Protein AF-A0A8T6CJW0-F1 (afdb_monomer_lite)

Foldseek 3Di:
DCPDDPDDPVNVVDDDDPPVRVVVVVVVVCCVVPVDDPPLVVCVVVVNDDPVSVVVVCVVVVCCLVPVQLVVLVVQLVPDPDPVSNVVSLVVNCVSPNQPPVCPPPNDPPPGVVVVD

Secondary structure (DSSP, 8-state):
---S-SS-TGGG-SPPPPHHHHHHHHHHHHHHH-SS--HHHHHHHTT---HHHHHHHHHHHHHIIIIIHHHHHHHHHHH---HHHHHHHHHHHHHHH-S-GGGTSS------GGG--

Sequence (117 aa):
MLNHPPYNADDLKDPPIPGPEFIELLHRQRAERYPEPPPLYQLLYAGSLTHDDLQLWAKNHYYYLDHGLQFSTAALYVKNNDEASRTHELRKLVKIEGRDIVNDLVGWTTPAYEELW

Structure (mmCIF, N/CA/C/O backbone):
data_AF-A0A8T6CJW0-F1
#
_entry.id   AF-A0A8T6CJW0-F1
#
loop_
_atom_site.group_PDB
_atom_site.id
_atom_site.type_symbol
_atom_site.label_atom_id
_atom_site.label_alt_id
_atom_site.label_comp_id
_atom_site.label_asym_id
_atom_site.label_entity_id
_atom_site.label_seq_id
_atom_site.pdbx_PDB_ins_code
_atom_site.Cartn_x
_atom_site.Cartn_y
_atom_site.Cartn_z
_atom_site.occupancy
_atom_site.B_iso_or_equiv
_atom_site.auth_seq_id
_atom_site.auth_comp_id
_atom_site.auth_asym_id
_atom_site.auth_atom_id
_atom_site.pdbx_PDB_model_num
ATOM 1 N N . MET A 1 1 ? -8.437 -20.108 -21.702 1.00 41.72 1 MET A N 1
ATOM 2 C CA . MET A 1 1 ? -7.894 -19.342 -22.842 1.00 41.72 1 MET A CA 1
ATOM 3 C C . MET A 1 1 ? -7.825 -17.881 -22.432 1.00 41.72 1 MET A C 1
ATOM 5 O O . MET A 1 1 ? -8.870 -17.266 -22.301 1.00 41.72 1 MET A O 1
ATOM 9 N N . LEU A 1 2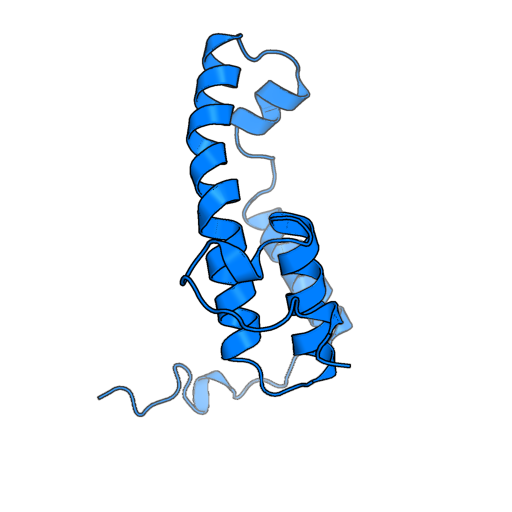 ? -6.631 -17.353 -22.175 1.00 49.38 2 LEU A N 1
ATOM 10 C CA . LEU A 1 2 ? -6.369 -15.915 -22.021 1.00 49.38 2 LEU A CA 1
ATOM 11 C C . LEU A 1 2 ? -5.036 -15.648 -22.737 1.00 49.38 2 LEU A C 1
ATOM 13 O O . LEU A 1 2 ? -4.010 -15.459 -22.102 1.00 49.38 2 LEU A O 1
ATOM 17 N N . ASN A 1 3 ? -5.042 -15.759 -24.070 1.00 59.22 3 ASN A N 1
ATOM 18 C CA . ASN A 1 3 ? -3.845 -15.577 -24.908 1.00 59.22 3 ASN A CA 1
ATOM 19 C C . ASN A 1 3 ? -3.793 -14.194 -25.575 1.00 59.22 3 ASN A C 1
ATOM 21 O O . ASN A 1 3 ? -3.017 -13.991 -26.504 1.00 59.22 3 ASN A O 1
ATOM 25 N N . HIS A 1 4 ? -4.612 -13.246 -25.120 1.00 56.72 4 HIS A N 1
ATOM 26 C CA . HIS A 1 4 ? -4.584 -11.880 -25.624 1.00 56.72 4 HIS A CA 1
ATOM 27 C C . HIS A 1 4 ? -4.195 -10.932 -24.488 1.00 56.72 4 HIS A C 1
ATOM 29 O O . HIS A 1 4 ? -4.754 -11.057 -23.394 1.00 56.72 4 HIS A O 1
ATOM 35 N N . PRO A 1 5 ? -3.226 -10.025 -24.711 1.00 71.19 5 PRO A N 1
ATOM 36 C CA . PRO A 1 5 ? -2.948 -8.966 -23.757 1.00 71.19 5 PRO A CA 1
ATOM 37 C C . PRO A 1 5 ? -4.220 -8.133 -23.515 1.00 71.19 5 PRO A C 1
ATOM 39 O O . PRO A 1 5 ? -5.064 -8.037 -24.407 1.00 71.19 5 PRO A O 1
ATOM 42 N N . PRO A 1 6 ? -4.378 -7.535 -22.320 1.00 78.12 6 PRO A N 1
ATOM 43 C CA . PRO A 1 6 ? -5.575 -6.770 -21.954 1.00 78.12 6 PRO A CA 1
ATOM 44 C C . PRO A 1 6 ? -5.780 -5.493 -22.786 1.00 78.12 6 PRO A C 1
ATOM 46 O O . PRO A 1 6 ? -6.819 -4.856 -22.654 1.00 78.12 6 PRO A O 1
ATOM 49 N N . TYR A 1 7 ? -4.807 -5.142 -23.628 1.00 81.50 7 TYR A N 1
ATOM 50 C CA . TYR A 1 7 ? -4.811 -3.986 -24.514 1.00 81.50 7 TYR A CA 1
ATOM 51 C C . TYR A 1 7 ? -4.497 -4.445 -25.940 1.00 81.50 7 TYR A C 1
ATOM 53 O O . TYR A 1 7 ? -3.622 -5.295 -26.146 1.00 81.50 7 TYR A O 1
ATOM 61 N N . ASN A 1 8 ? -5.212 -3.897 -26.917 1.00 85.31 8 ASN A N 1
ATOM 62 C CA . ASN A 1 8 ? -4.956 -4.098 -28.340 1.00 85.31 8 ASN A CA 1
ATOM 63 C C . ASN A 1 8 ? -4.023 -2.996 -28.896 1.00 85.31 8 ASN A C 1
ATOM 65 O O . ASN A 1 8 ? -3.586 -2.103 -28.173 1.00 85.31 8 ASN A O 1
ATOM 69 N N . ALA A 1 9 ? -3.682 -3.070 -30.185 1.00 82.62 9 ALA A N 1
ATOM 70 C CA . ALA A 1 9 ? -2.797 -2.087 -30.816 1.00 82.62 9 ALA A CA 1
ATOM 71 C C . ALA A 1 9 ? -3.403 -0.670 -30.868 1.00 82.62 9 ALA A C 1
ATOM 73 O O . ALA A 1 9 ? -2.672 0.306 -30.720 1.00 82.62 9 ALA A O 1
ATOM 74 N N . ASP A 1 10 ? -4.724 -0.556 -31.031 1.00 87.56 10 ASP A N 1
ATOM 75 C CA . ASP A 1 10 ? -5.426 0.730 -31.051 1.00 87.56 10 ASP A CA 1
ATOM 76 C C . ASP A 1 10 ? -5.453 1.392 -29.664 1.00 87.56 10 ASP A C 1
ATOM 78 O O . ASP A 1 10 ? -5.443 2.620 -29.578 1.00 87.56 10 ASP A O 1
ATOM 82 N N . ASP A 1 11 ? -5.429 0.600 -28.586 1.00 84.69 11 ASP A N 1
ATOM 83 C CA . ASP A 1 11 ? -5.327 1.081 -27.200 1.00 84.69 11 ASP A CA 1
ATOM 84 C C . ASP A 1 11 ? -3.932 1.653 -26.879 1.00 84.69 11 ASP A C 1
ATOM 86 O O . ASP A 1 11 ? -3.768 2.385 -25.905 1.00 84.69 11 ASP A O 1
ATOM 90 N N . LEU A 1 12 ? -2.920 1.324 -27.692 1.00 84.31 12 LEU A N 1
ATOM 91 C CA . LEU A 1 12 ? -1.515 1.718 -27.517 1.00 84.31 12 LEU A CA 1
ATOM 92 C C . LEU A 1 12 ? -1.024 2.676 -28.616 1.00 84.31 12 LEU A C 1
ATOM 94 O O . LEU A 1 12 ? 0.181 2.841 -28.804 1.00 84.31 12 LEU A O 1
ATOM 98 N N . LYS A 1 13 ? -1.946 3.284 -29.372 1.00 88.31 13 LYS A N 1
ATOM 99 C CA . LYS A 1 13 ? -1.620 4.181 -30.495 1.00 88.31 13 LYS A CA 1
ATOM 100 C C . LYS A 1 13 ? -1.031 5.524 -30.061 1.00 88.31 13 LYS A C 1
ATOM 102 O O . LYS A 1 13 ? -0.338 6.168 -30.847 1.00 88.31 13 LYS A O 1
ATOM 107 N N . ASP A 1 14 ? -1.341 5.957 -28.842 1.00 87.75 14 ASP A N 1
ATOM 108 C CA . ASP A 1 14 ? -0.863 7.226 -28.308 1.00 87.75 14 ASP A CA 1
ATOM 109 C C . ASP A 1 14 ? 0.586 7.077 -27.817 1.00 87.75 14 ASP A C 1
ATOM 111 O O . ASP A 1 14 ? 0.958 6.028 -27.281 1.00 87.75 14 ASP A O 1
ATOM 115 N N . PRO A 1 15 ? 1.438 8.102 -27.998 1.00 88.94 15 PRO A N 1
ATOM 116 C CA . PRO A 1 15 ? 2.818 8.036 -27.543 1.00 88.94 15 PRO A CA 1
ATOM 117 C C . PRO A 1 15 ? 2.887 7.854 -26.017 1.00 88.94 15 PRO A C 1
ATOM 119 O O . PRO A 1 15 ? 2.047 8.394 -25.290 1.00 88.94 15 PRO A O 1
ATOM 122 N N . PRO A 1 16 ? 3.900 7.129 -25.506 1.00 88.81 16 PRO A N 1
ATOM 123 C CA . PRO A 1 16 ? 4.060 6.939 -24.074 1.00 88.81 16 PRO A CA 1
ATOM 124 C C . PRO A 1 16 ? 4.293 8.282 -23.382 1.00 88.81 16 PRO A C 1
ATOM 126 O O . PRO A 1 16 ? 5.098 9.102 -23.829 1.00 88.81 16 PRO A O 1
ATOM 129 N N . ILE A 1 17 ? 3.611 8.479 -22.258 1.00 91.81 17 ILE A N 1
ATOM 130 C CA . ILE A 1 17 ? 3.799 9.654 -21.411 1.00 91.81 17 ILE A CA 1
ATOM 131 C C . ILE A 1 17 ? 5.206 9.582 -20.786 1.00 91.81 17 ILE A C 1
ATOM 133 O O . ILE A 1 17 ? 5.570 8.533 -20.241 1.00 91.81 17 ILE A O 1
ATOM 137 N N . PRO A 1 18 ? 6.012 10.660 -20.830 1.00 95.00 18 PRO A N 1
ATOM 138 C CA . PRO A 1 18 ? 7.294 10.715 -20.137 1.00 95.00 18 PRO A CA 1
ATOM 139 C C . PRO A 1 18 ? 7.157 10.399 -18.643 1.00 95.00 18 PRO A C 1
ATOM 141 O O . PRO A 1 18 ? 6.195 10.809 -18.001 1.00 95.00 18 PRO A O 1
ATOM 144 N N . GLY A 1 19 ? 8.149 9.719 -18.061 1.00 93.88 19 GLY A N 1
ATOM 145 C CA . GLY A 1 19 ? 8.106 9.267 -16.661 1.00 93.88 19 GLY A CA 1
ATOM 146 C C . GLY A 1 19 ? 7.668 10.338 -15.644 1.00 93.88 19 GLY A C 1
ATOM 147 O O . GLY A 1 19 ? 6.753 10.069 -14.867 1.00 93.88 19 GLY A O 1
ATOM 148 N N . PRO A 1 20 ? 8.244 11.556 -15.658 1.00 96.25 20 PRO A N 1
ATOM 149 C CA . PRO A 1 20 ? 7.813 12.633 -14.764 1.00 96.25 20 PRO A CA 1
ATOM 150 C C . PRO A 1 20 ? 6.348 13.045 -14.964 1.00 96.25 20 PRO A C 1
ATOM 152 O O . PRO A 1 20 ? 5.609 13.183 -13.996 1.00 96.25 20 PRO A O 1
ATOM 155 N N . GLU A 1 21 ? 5.903 13.179 -16.214 1.00 95.88 21 GLU A N 1
ATOM 156 C CA . GLU A 1 21 ? 4.517 13.538 -16.540 1.00 95.88 21 GLU A CA 1
ATOM 157 C C . GLU 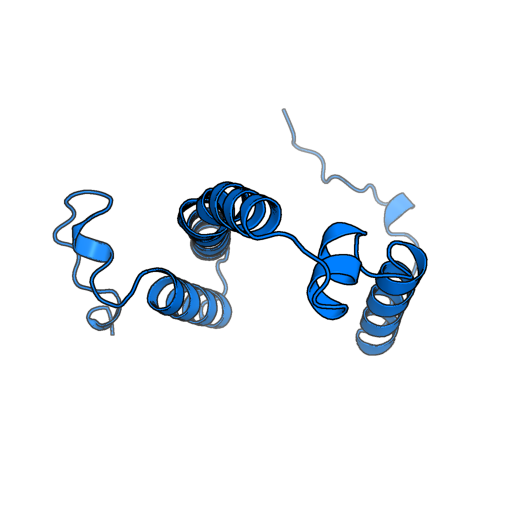A 1 21 ? 3.533 12.432 -16.135 1.00 95.88 21 GLU A C 1
ATOM 159 O O . GLU A 1 21 ? 2.422 12.710 -15.683 1.00 95.88 21 GLU A O 1
ATOM 164 N N . PHE A 1 22 ? 3.953 11.170 -16.236 1.00 95.12 22 PHE A N 1
ATOM 165 C CA . PHE A 1 22 ? 3.163 10.031 -15.788 1.00 95.12 22 PHE A CA 1
ATOM 166 C C . PHE A 1 22 ? 2.998 10.019 -14.262 1.00 95.12 22 PHE A C 1
ATOM 168 O O . PHE A 1 22 ? 1.906 9.758 -13.763 1.00 95.12 22 PHE A O 1
ATOM 175 N N . ILE A 1 23 ? 4.049 10.355 -13.509 1.00 96.06 23 ILE A N 1
ATOM 176 C CA . ILE A 1 23 ? 3.977 10.475 -12.045 1.00 96.06 23 ILE A CA 1
ATOM 177 C C . ILE A 1 23 ? 3.002 11.591 -11.642 1.00 96.06 23 ILE A C 1
ATOM 179 O O . ILE A 1 23 ? 2.130 11.365 -10.800 1.00 96.06 23 ILE A O 1
ATOM 183 N N . GLU A 1 24 ? 3.079 12.757 -12.287 1.00 96.75 24 GLU A N 1
ATOM 184 C CA . GLU A 1 24 ? 2.138 13.861 -12.050 1.00 96.75 24 GLU A CA 1
ATOM 185 C C . GLU A 1 24 ? 0.692 13.471 -12.381 1.00 96.75 24 GLU A C 1
ATOM 187 O O . GLU A 1 24 ? -0.237 13.785 -11.630 1.00 96.75 24 GLU A O 1
ATOM 192 N N . LEU A 1 25 ? 0.486 12.712 -13.462 1.00 95.00 25 LEU A N 1
ATOM 193 C CA . LEU A 1 25 ? -0.823 12.162 -13.801 1.00 95.00 25 LEU A CA 1
ATOM 194 C C . LEU A 1 25 ? -1.372 11.271 -12.677 1.00 95.00 25 LEU A C 1
ATOM 196 O O . LEU A 1 25 ? -2.535 11.431 -12.302 1.00 95.00 25 LEU A O 1
ATOM 200 N N . LEU A 1 26 ? -0.561 10.364 -12.122 1.00 95.81 26 LEU A N 1
ATOM 201 C CA . LEU A 1 26 ? -0.978 9.492 -11.019 1.00 95.81 26 LEU A CA 1
ATOM 202 C C . LEU A 1 26 ? -1.326 10.296 -9.758 1.00 95.81 26 LEU A C 1
ATOM 204 O O . LEU A 1 26 ? -2.326 10.004 -9.096 1.00 95.81 26 LEU A O 1
ATOM 208 N N . HIS A 1 27 ? -0.545 11.332 -9.438 1.00 95.19 27 HIS A N 1
ATOM 209 C CA . HIS A 1 27 ? -0.843 12.228 -8.319 1.00 95.19 27 HIS A CA 1
ATOM 210 C C . HIS A 1 27 ? -2.164 12.970 -8.515 1.00 95.19 27 HIS A C 1
ATOM 212 O O . HIS A 1 27 ? -2.986 13.002 -7.594 1.00 95.19 27 HIS A O 1
ATOM 218 N N . ARG A 1 28 ? -2.402 13.504 -9.717 1.00 96.56 28 ARG A N 1
ATOM 219 C CA . ARG A 1 28 ? -3.656 14.176 -10.059 1.00 96.56 28 ARG A CA 1
ATOM 220 C C . ARG A 1 28 ? -4.846 13.224 -9.958 1.00 96.56 28 ARG A C 1
ATOM 222 O O . ARG A 1 28 ? -5.807 13.542 -9.270 1.00 96.56 28 ARG A O 1
ATOM 229 N N . GLN A 1 29 ? -4.761 12.035 -10.553 1.00 95.75 29 GLN A N 1
ATOM 230 C CA . GLN A 1 29 ? -5.836 11.036 -10.489 1.00 95.75 29 GLN A CA 1
ATOM 231 C C . GLN A 1 29 ? -6.143 10.604 -9.051 1.00 95.75 29 GLN A C 1
ATOM 233 O O . GLN A 1 29 ? -7.307 10.429 -8.687 1.00 95.75 29 GLN A O 1
ATOM 238 N N . ARG A 1 30 ? -5.112 10.452 -8.209 1.00 92.94 30 ARG A N 1
ATOM 239 C CA . ARG A 1 30 ? -5.296 10.191 -6.777 1.00 92.94 30 ARG A CA 1
ATOM 240 C C . ARG A 1 30 ? -6.073 11.330 -6.111 1.00 92.94 30 ARG A C 1
ATOM 242 O O . ARG A 1 30 ? -7.015 11.041 -5.380 1.00 92.94 30 ARG A O 1
ATOM 249 N N . ALA A 1 31 ? -5.680 12.581 -6.350 1.00 93.94 31 ALA A N 1
ATOM 250 C CA . ALA A 1 31 ? -6.315 13.756 -5.753 1.00 93.94 31 ALA A CA 1
ATOM 251 C C . ALA A 1 31 ? -7.760 13.957 -6.237 1.00 93.94 31 ALA A C 1
ATOM 253 O O . ALA A 1 31 ? -8.628 14.299 -5.446 1.00 93.94 31 ALA A O 1
ATOM 254 N N . GLU A 1 32 ? -8.044 13.687 -7.511 1.00 95.38 32 GLU A N 1
ATOM 255 C CA . GLU A 1 32 ? -9.400 13.754 -8.070 1.00 95.38 32 GLU A CA 1
ATOM 256 C C . GLU A 1 32 ? -10.311 12.669 -7.488 1.00 95.38 32 GLU A C 1
ATOM 258 O O . GLU A 1 32 ? -11.465 12.928 -7.152 1.00 95.38 32 GLU A O 1
ATOM 263 N N . ARG A 1 33 ? -9.795 11.440 -7.358 1.00 92.25 33 ARG A N 1
ATOM 264 C CA . ARG A 1 33 ? -10.574 10.301 -6.858 1.00 92.25 33 ARG A CA 1
ATOM 265 C C . ARG A 1 33 ? -10.784 10.346 -5.347 1.00 92.25 33 ARG A C 1
ATOM 267 O O . ARG A 1 33 ? -11.825 9.904 -4.863 1.00 92.25 33 ARG A O 1
ATOM 274 N N . TYR A 1 34 ? -9.792 10.836 -4.613 1.00 89.69 34 TYR A N 1
ATOM 275 C CA . TYR A 1 34 ? -9.786 10.906 -3.155 1.00 89.69 34 TYR A CA 1
ATOM 276 C C . TYR A 1 34 ? -9.349 12.312 -2.711 1.00 89.69 34 TYR A C 1
ATOM 278 O O . TYR A 1 34 ? -8.232 12.467 -2.207 1.00 89.69 34 TYR A O 1
ATOM 286 N N . PRO A 1 35 ? -10.198 13.340 -2.923 1.00 91.69 35 PRO A N 1
ATOM 287 C CA . PRO A 1 35 ? -9.864 14.728 -2.590 1.00 91.69 35 PRO A CA 1
ATOM 288 C C . PRO A 1 35 ? -9.710 14.928 -1.085 1.00 91.69 35 PRO A C 1
ATOM 290 O O . PRO A 1 35 ? -8.877 15.710 -0.642 1.00 91.69 35 PRO A O 1
ATOM 293 N N . GLU A 1 36 ? -10.468 14.155 -0.312 1.00 92.06 36 GLU A N 1
ATOM 294 C CA . GLU A 1 36 ? -10.352 14.059 1.133 1.00 92.06 36 GLU A CA 1
ATOM 295 C C . GLU A 1 36 ? -10.000 12.619 1.528 1.00 92.06 36 GLU A C 1
ATOM 297 O O . GLU A 1 36 ? -10.366 11.667 0.820 1.00 92.06 36 GLU A O 1
ATOM 302 N N . PRO A 1 37 ? -9.329 12.416 2.677 1.00 88.06 37 PRO A N 1
ATOM 303 C CA . PRO A 1 37 ? -9.195 11.091 3.265 1.00 88.06 37 PRO A CA 1
ATOM 304 C C . PRO A 1 37 ? -10.574 10.435 3.445 1.00 88.06 37 PRO A C 1
ATOM 306 O O . PRO A 1 37 ? -11.566 11.140 3.637 1.00 88.06 37 PRO A O 1
ATOM 309 N N . PRO A 1 38 ? -10.688 9.097 3.447 1.00 89.38 38 PRO A N 1
ATOM 310 C CA . PRO A 1 38 ? -11.956 8.445 3.764 1.00 89.38 38 PRO A CA 1
ATOM 311 C C . PRO A 1 38 ? -12.502 8.902 5.134 1.00 89.38 38 PRO A C 1
ATOM 313 O O . PRO A 1 38 ? -11.695 9.162 6.030 1.00 89.38 38 PRO A O 1
ATOM 316 N N . PRO A 1 39 ? -13.834 8.951 5.348 1.00 91.06 39 PRO A N 1
ATOM 317 C CA . PRO A 1 39 ? -14.433 9.531 6.558 1.00 91.06 39 PRO A CA 1
ATOM 318 C C . PRO A 1 39 ? -13.852 9.005 7.877 1.00 91.06 39 PRO A C 1
ATOM 320 O O . PRO A 1 39 ? -13.586 9.780 8.789 1.00 91.06 39 PRO A O 1
ATOM 323 N N . LEU A 1 40 ? -13.563 7.702 7.955 1.00 91.06 40 LEU A N 1
ATOM 324 C CA . LEU A 1 40 ? -12.925 7.095 9.125 1.00 91.06 40 LEU A CA 1
ATOM 325 C C . LEU A 1 40 ? -11.553 7.718 9.442 1.00 91.06 40 LEU A C 1
ATOM 327 O O . LEU A 1 40 ? -11.249 7.979 10.602 1.00 91.06 40 LEU A O 1
ATOM 331 N N . TYR A 1 41 ? -10.735 7.987 8.420 1.00 91.06 41 TYR A N 1
ATOM 332 C CA . TYR A 1 41 ? -9.428 8.625 8.590 1.00 91.06 41 TYR A CA 1
ATOM 333 C C . TYR A 1 41 ? -9.554 10.108 8.941 1.00 91.06 41 TYR A C 1
ATOM 335 O O . TYR A 1 41 ? -8.751 10.602 9.724 1.00 91.06 41 TYR A O 1
ATOM 343 N N . GLN A 1 42 ? -10.573 10.807 8.434 1.00 93.94 42 GLN A N 1
ATOM 344 C CA . GLN A 1 42 ? -10.850 12.183 8.861 1.00 93.94 42 GLN A CA 1
ATOM 345 C C . GLN A 1 42 ? -11.178 12.236 10.361 1.00 93.94 42 GLN A C 1
ATOM 347 O O . GLN A 1 42 ? -10.603 13.039 11.093 1.00 93.94 42 GLN A O 1
ATOM 352 N N . LEU A 1 43 ? -12.043 11.332 10.836 1.00 93.94 43 LEU A N 1
ATOM 353 C CA . LEU A 1 43 ? -12.396 11.226 12.255 1.00 93.94 43 LEU A CA 1
ATOM 354 C C . LEU A 1 43 ? -11.197 10.829 13.126 1.00 93.94 43 LEU A C 1
ATOM 356 O O . LEU A 1 43 ? -11.052 11.353 14.236 1.00 93.94 43 LEU A O 1
ATOM 360 N N . LEU A 1 44 ? -10.334 9.941 12.614 1.00 90.69 44 LEU A N 1
ATOM 361 C CA . LEU A 1 44 ? -9.075 9.556 13.252 1.00 90.69 44 LEU A CA 1
ATOM 362 C C . LEU A 1 44 ? -8.144 10.765 13.412 1.00 90.69 44 LEU A C 1
ATOM 364 O O . LEU A 1 44 ? -7.652 11.004 14.511 1.00 90.69 44 LEU A O 1
ATOM 368 N N . TYR A 1 45 ? -7.933 11.553 12.351 1.00 92.31 45 TYR A N 1
ATOM 369 C CA . TYR A 1 45 ? -7.100 12.763 12.398 1.00 92.31 45 TYR A CA 1
ATOM 370 C C . TYR A 1 45 ? -7.666 13.829 13.336 1.00 92.31 45 TYR A C 1
ATOM 372 O O . TYR A 1 45 ? -6.906 14.509 14.021 1.00 92.31 45 TYR A O 1
ATOM 380 N N . ALA A 1 46 ? -8.992 13.944 13.405 1.00 95.06 46 ALA A N 1
ATOM 381 C CA . ALA A 1 46 ? -9.674 14.850 14.320 1.00 95.06 46 ALA A CA 1
ATOM 382 C C . ALA A 1 46 ? -9.659 14.376 15.788 1.00 95.06 46 ALA A C 1
ATOM 384 O O . ALA A 1 46 ? -10.126 15.107 16.658 1.00 95.06 46 ALA A O 1
ATOM 385 N N . GLY A 1 47 ? -9.168 13.164 16.084 1.00 94.00 47 GLY A N 1
ATOM 386 C CA . GLY A 1 47 ? -9.175 12.599 17.439 1.00 94.00 47 GLY A CA 1
ATOM 387 C C . GLY A 1 47 ? -10.582 12.331 17.984 1.00 94.00 47 GLY A C 1
ATOM 388 O O . GLY A 1 47 ? -10.789 12.327 19.193 1.00 94.00 47 GLY A O 1
ATOM 389 N N . SER A 1 48 ? -11.554 12.146 17.089 1.00 96.31 48 SER A N 1
ATOM 390 C CA . SER A 1 48 ? -12.986 12.066 17.415 1.00 96.31 48 SER A CA 1
ATOM 391 C C . SER A 1 48 ? -13.545 10.641 17.431 1.00 96.31 48 SER A C 1
ATOM 393 O O . SER A 1 48 ? -14.721 10.446 17.730 1.00 96.31 48 SER A O 1
ATOM 395 N N . LEU A 1 49 ? -12.712 9.646 17.109 1.00 95.38 49 LEU A N 1
ATOM 396 C CA . LEU A 1 49 ? -13.102 8.241 17.160 1.00 95.38 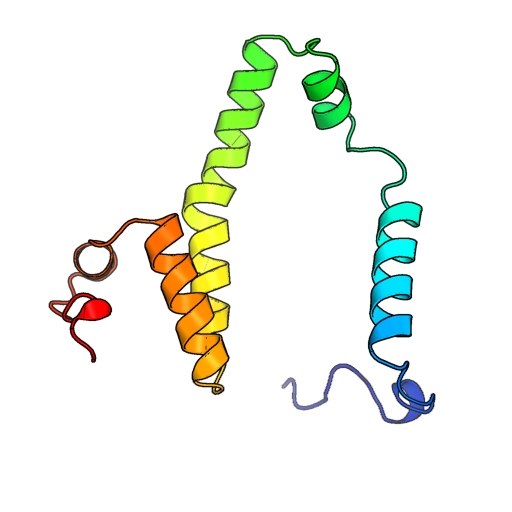49 LEU A CA 1
ATOM 397 C C . LEU A 1 49 ? -13.314 7.783 18.596 1.00 95.38 49 LEU A C 1
ATOM 399 O O . LEU A 1 49 ? -12.516 8.074 19.490 1.00 95.38 49 LEU A O 1
ATOM 403 N N . THR A 1 50 ? -14.372 7.006 18.797 1.00 95.81 50 THR A N 1
ATOM 404 C CA . THR A 1 50 ? -14.572 6.311 20.061 1.00 95.81 50 THR A CA 1
ATOM 405 C C . THR A 1 50 ? -13.582 5.155 20.184 1.00 95.81 50 THR A C 1
ATOM 407 O O . THR A 1 50 ? -12.968 4.699 19.215 1.00 95.81 50 THR A O 1
ATOM 410 N N . HIS A 1 51 ? -13.439 4.639 21.399 1.00 95.44 51 HIS A N 1
ATOM 411 C CA . HIS A 1 51 ? -12.648 3.439 21.632 1.00 95.44 51 HIS A CA 1
ATOM 412 C C . HIS A 1 51 ? -13.152 2.238 20.807 1.00 95.44 51 HIS A C 1
ATOM 414 O O . HIS A 1 51 ? -12.343 1.487 20.264 1.00 95.44 51 HIS A O 1
ATOM 420 N N . ASP A 1 52 ? -14.469 2.087 20.655 1.00 96.00 52 ASP A N 1
ATOM 421 C CA . ASP A 1 52 ? -15.064 0.981 19.899 1.00 96.00 52 ASP A CA 1
ATOM 422 C C . ASP A 1 52 ? -14.773 1.097 18.394 1.00 96.00 52 ASP A C 1
ATOM 424 O O . ASP A 1 52 ? -14.461 0.092 17.748 1.00 96.00 52 ASP A O 1
ATOM 428 N N . ASP A 1 53 ? -14.762 2.318 17.846 1.00 94.12 53 ASP A N 1
ATOM 429 C CA . ASP A 1 53 ? -14.356 2.565 16.456 1.00 94.12 53 ASP A CA 1
ATOM 430 C C . ASP A 1 53 ? -12.895 2.167 16.220 1.00 94.12 53 ASP A C 1
ATOM 432 O O . ASP A 1 53 ? -12.569 1.532 15.213 1.00 94.12 53 ASP A O 1
ATOM 436 N N . LEU A 1 54 ? -12.008 2.502 17.164 1.00 92.25 54 LEU A N 1
ATOM 437 C CA . LEU A 1 54 ? -10.593 2.134 17.100 1.00 92.25 54 LEU A CA 1
ATOM 438 C C . LEU A 1 54 ? -10.403 0.618 17.184 1.00 92.25 54 LEU A C 1
ATOM 440 O O . LEU A 1 54 ? -9.595 0.060 16.438 1.00 92.25 54 LEU A O 1
ATOM 444 N N . GLN A 1 55 ? -11.163 -0.066 18.043 1.00 94.00 55 GLN A N 1
ATOM 445 C CA . GLN A 1 55 ? -11.134 -1.526 18.117 1.00 94.00 55 GLN A CA 1
ATOM 446 C C . GLN A 1 55 ? -11.590 -2.175 16.810 1.00 94.00 55 GLN A C 1
ATOM 448 O O . GLN A 1 55 ? -10.965 -3.132 16.348 1.00 94.00 55 GLN A O 1
ATOM 453 N N . LEU A 1 56 ? -12.670 -1.673 16.208 1.00 92.44 56 LEU A N 1
ATOM 454 C CA . LEU A 1 56 ? -13.171 -2.192 14.939 1.00 92.44 56 LEU A CA 1
ATOM 455 C C . LEU A 1 56 ? -12.183 -1.927 13.799 1.00 92.44 56 LEU A C 1
ATOM 457 O O . LEU A 1 56 ? -11.908 -2.829 13.006 1.00 92.44 56 LEU A O 1
ATOM 461 N N . TRP A 1 57 ? -11.612 -0.722 13.743 1.00 90.69 57 TRP A N 1
ATOM 462 C CA . TRP A 1 57 ? -10.563 -0.380 12.787 1.00 90.69 57 TRP A CA 1
ATOM 463 C C . TRP A 1 57 ? -9.375 -1.335 12.914 1.00 90.69 57 TRP A C 1
ATOM 465 O O . TRP A 1 57 ? -8.985 -1.939 11.917 1.00 90.69 57 TRP A O 1
ATOM 475 N N . ALA A 1 58 ? -8.864 -1.551 14.129 1.00 90.81 58 ALA A N 1
ATOM 476 C CA . ALA A 1 58 ? -7.744 -2.454 14.369 1.00 90.81 58 ALA A CA 1
ATOM 477 C C . ALA A 1 58 ? -8.062 -3.896 13.940 1.00 90.81 58 ALA A C 1
ATOM 479 O O . ALA A 1 58 ? -7.272 -4.500 13.219 1.00 90.81 58 ALA A O 1
ATOM 480 N N . LYS A 1 59 ? -9.235 -4.433 14.309 1.00 91.75 59 LYS A N 1
ATOM 481 C CA . LYS A 1 59 ? -9.662 -5.792 13.921 1.00 91.75 59 LYS A CA 1
ATOM 482 C C . LYS A 1 59 ? -9.743 -5.966 12.407 1.00 91.75 59 LYS A C 1
ATOM 484 O O . LYS A 1 59 ? -9.245 -6.954 11.875 1.00 91.75 59 LYS A O 1
ATOM 489 N N . ASN A 1 60 ? -10.342 -5.002 11.712 1.00 89.00 60 ASN A N 1
ATOM 490 C CA . ASN A 1 60 ? -10.486 -5.064 10.259 1.00 89.00 60 ASN A CA 1
ATOM 491 C C . ASN A 1 60 ? -9.142 -4.893 9.547 1.00 89.00 60 ASN A C 1
ATOM 493 O O . ASN A 1 60 ? -8.888 -5.536 8.530 1.00 89.00 60 ASN A O 1
ATOM 497 N N . HIS A 1 61 ? -8.274 -4.029 10.074 1.00 88.75 61 HIS A N 1
ATOM 498 C CA . HIS A 1 61 ? -6.977 -3.765 9.469 1.00 88.75 61 HIS A CA 1
ATOM 499 C C . HIS A 1 61 ? -5.973 -4.891 9.727 1.00 88.75 61 HIS A C 1
ATOM 501 O O . HIS A 1 61 ? -5.119 -5.139 8.879 1.00 88.75 61 HIS A O 1
ATOM 507 N N . TYR A 1 62 ? -6.111 -5.615 10.844 1.00 87.69 62 TYR A N 1
ATOM 508 C CA . TYR A 1 62 ? -5.227 -6.720 11.203 1.00 87.69 62 TYR A CA 1
ATOM 509 C C . TYR A 1 62 ? -5.133 -7.764 10.089 1.00 87.69 62 TYR A C 1
ATOM 511 O O . TYR A 1 62 ? -4.035 -8.086 9.663 1.00 87.69 62 TYR A O 1
ATOM 519 N N . TYR A 1 63 ? -6.261 -8.216 9.532 1.00 86.12 63 TYR A N 1
ATOM 520 C CA . TYR A 1 63 ? -6.248 -9.215 8.455 1.00 86.12 63 TYR A CA 1
ATOM 521 C C . TYR A 1 63 ? -5.481 -8.740 7.208 1.00 86.12 63 TYR A C 1
ATOM 523 O O . TYR A 1 63 ? -4.752 -9.503 6.576 1.00 86.12 63 TYR A O 1
ATOM 531 N N . TYR A 1 64 ? -5.614 -7.459 6.854 1.00 87.56 64 TYR A N 1
ATOM 532 C CA . TYR A 1 64 ? -4.848 -6.887 5.749 1.00 87.56 64 TYR A CA 1
ATOM 533 C C . TYR A 1 64 ? -3.344 -6.867 6.048 1.00 87.56 64 TYR A C 1
ATOM 535 O O . 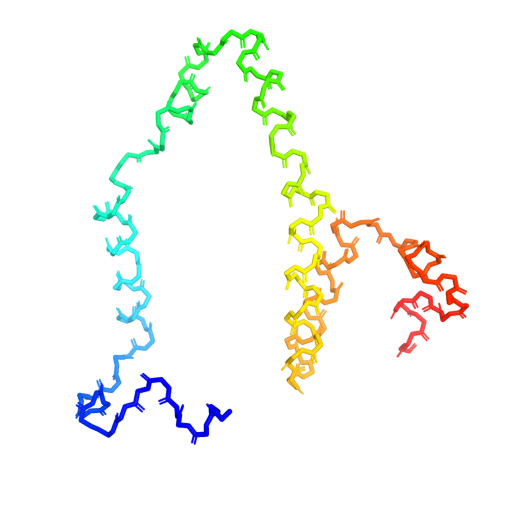TYR A 1 64 ? -2.553 -7.201 5.168 1.00 87.56 64 TYR A O 1
ATOM 543 N N . LEU A 1 65 ? -2.951 -6.484 7.264 1.00 83.75 65 LEU A N 1
ATOM 544 C CA . LEU A 1 65 ? -1.545 -6.416 7.660 1.00 83.75 65 LEU A CA 1
ATOM 545 C C . LEU A 1 65 ? -0.905 -7.804 7.752 1.00 83.75 65 LEU A C 1
ATOM 547 O O . LEU A 1 65 ? 0.183 -7.998 7.224 1.00 83.75 65 LEU A O 1
ATOM 551 N N . ASP A 1 66 ? -1.604 -8.741 8.385 1.00 80.75 66 ASP A N 1
ATOM 552 C CA . ASP A 1 66 ? -1.120 -10.080 8.715 1.00 80.75 66 ASP A CA 1
ATOM 553 C C . ASP A 1 66 ? -1.093 -11.000 7.487 1.00 80.75 66 ASP A C 1
ATOM 555 O O . ASP A 1 66 ? -0.170 -11.775 7.315 1.00 80.75 66 ASP A O 1
ATOM 559 N N . HIS A 1 67 ? -2.082 -10.897 6.594 1.00 78.94 67 HIS A N 1
ATOM 560 C CA . HIS A 1 67 ? -2.173 -11.774 5.421 1.00 78.94 67 HIS A CA 1
ATOM 561 C C . HIS A 1 67 ? -1.997 -10.994 4.113 1.00 78.94 67 HIS A C 1
ATOM 563 O O . HIS A 1 67 ? -1.203 -11.351 3.243 1.00 78.94 67 HIS A O 1
ATOM 569 N N . GLY A 1 68 ? -2.757 -9.910 3.936 1.00 86.00 68 GLY A N 1
ATOM 570 C CA . GLY A 1 68 ? -2.815 -9.187 2.661 1.00 86.00 68 GLY A CA 1
ATOM 571 C C . GLY A 1 68 ? -1.454 -8.648 2.204 1.00 86.00 68 GLY A C 1
ATOM 572 O O . GLY A 1 68 ? -1.066 -8.810 1.040 1.00 86.00 68 GLY A O 1
ATOM 573 N N . LEU A 1 69 ? -0.714 -8.027 3.120 1.00 86.31 69 LEU A N 1
ATOM 574 C CA . LEU A 1 69 ? 0.576 -7.408 2.833 1.00 86.31 69 LEU A CA 1
ATOM 575 C C . LEU A 1 69 ? 1.669 -8.448 2.544 1.00 86.31 69 LEU A C 1
ATOM 577 O O . LEU A 1 69 ? 2.432 -8.288 1.588 1.00 86.31 69 LEU A O 1
ATOM 581 N N . GLN A 1 70 ? 1.706 -9.535 3.313 1.00 84.06 70 GLN A N 1
ATOM 582 C CA . GLN A 1 70 ? 2.621 -10.655 3.107 1.00 84.06 70 GLN A CA 1
ATOM 583 C C . GLN A 1 70 ? 2.407 -11.311 1.738 1.00 84.06 70 GLN A C 1
ATOM 585 O O . GLN A 1 70 ? 3.328 -11.356 0.9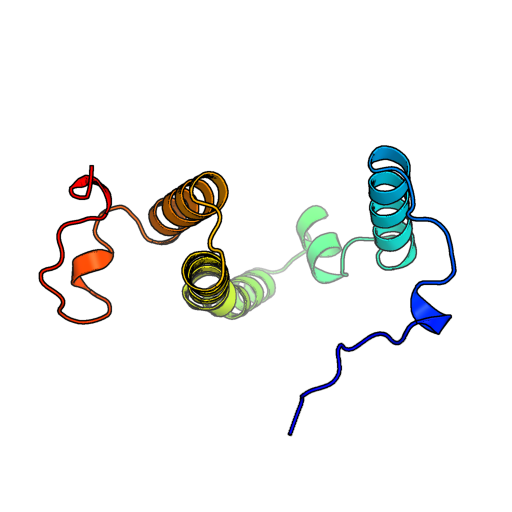17 1.00 84.06 70 GLN A O 1
ATOM 590 N N . PHE A 1 71 ? 1.182 -11.769 1.451 1.00 84.94 71 PHE A N 1
ATOM 591 C CA . PHE A 1 71 ? 0.884 -12.493 0.213 1.00 84.94 71 PHE A CA 1
ATOM 592 C C . PHE A 1 71 ? 1.128 -11.642 -1.032 1.00 84.94 71 PHE A C 1
ATOM 594 O O . PHE A 1 71 ? 1.666 -12.138 -2.024 1.00 84.94 71 PHE A O 1
ATOM 601 N N . SER A 1 72 ? 0.757 -10.360 -0.998 1.00 89.38 72 SER A N 1
ATOM 602 C CA . SER A 1 72 ? 0.986 -9.462 -2.134 1.00 89.38 72 SER A CA 1
ATOM 603 C C . SER A 1 72 ? 2.476 -9.229 -2.389 1.00 89.38 72 SER A C 1
ATOM 605 O O . SER A 1 72 ? 2.916 -9.337 -3.534 1.00 89.38 72 SER A O 1
ATOM 607 N N . THR A 1 73 ? 3.271 -9.002 -1.341 1.00 89.50 73 THR A N 1
ATOM 608 C CA . THR A 1 73 ? 4.727 -8.825 -1.462 1.00 89.50 73 THR A CA 1
ATOM 609 C C . THR A 1 73 ? 5.403 -10.107 -1.971 1.00 89.50 73 THR A C 1
ATOM 611 O O . THR A 1 73 ? 6.218 -10.057 -2.894 1.00 89.50 73 THR A O 1
ATOM 614 N N . ALA A 1 74 ? 5.011 -11.279 -1.458 1.00 86.06 74 ALA A N 1
ATOM 615 C CA . ALA A 1 74 ? 5.531 -12.568 -1.919 1.00 86.06 74 ALA A CA 1
ATOM 616 C C . ALA A 1 74 ? 5.156 -12.859 -3.380 1.00 86.06 74 ALA A C 1
ATOM 618 O O . ALA A 1 74 ? 5.980 -13.350 -4.154 1.00 86.06 74 ALA A O 1
ATOM 619 N N . ALA A 1 75 ? 3.940 -12.502 -3.801 1.00 88.88 75 ALA A N 1
ATOM 620 C CA . ALA A 1 75 ? 3.524 -12.649 -5.190 1.00 88.88 75 ALA A CA 1
ATOM 621 C C . ALA A 1 75 ? 4.366 -11.784 -6.142 1.00 88.88 75 ALA A C 1
ATOM 623 O O . ALA A 1 75 ? 4.701 -12.247 -7.234 1.00 88.88 75 ALA A O 1
ATOM 624 N N . LEU A 1 76 ? 4.730 -10.560 -5.740 1.00 88.88 76 LEU A N 1
ATOM 625 C CA . LEU A 1 76 ? 5.640 -9.711 -6.515 1.00 88.88 76 LEU A CA 1
ATOM 626 C C . LEU A 1 76 ? 7.041 -10.322 -6.594 1.00 88.88 76 LEU A C 1
ATOM 628 O O . LEU A 1 76 ? 7.623 -10.345 -7.674 1.00 88.88 76 LEU A O 1
ATOM 632 N N . TYR A 1 77 ? 7.552 -10.878 -5.493 1.00 88.19 77 TYR A N 1
ATOM 633 C CA . TYR A 1 77 ? 8.847 -11.561 -5.474 1.00 88.19 77 TYR A CA 1
ATOM 634 C C . TYR A 1 77 ? 8.898 -12.766 -6.428 1.00 88.19 77 TYR A C 1
ATOM 636 O O . TYR A 1 77 ? 9.851 -12.902 -7.191 1.00 88.19 77 TYR A O 1
ATOM 644 N N . VAL A 1 78 ? 7.877 -13.631 -6.408 1.00 86.56 78 VAL A N 1
ATOM 645 C CA . VAL A 1 78 ? 7.834 -14.858 -7.227 1.00 86.56 78 VAL A CA 1
ATOM 646 C C . VAL A 1 78 ? 7.632 -14.557 -8.715 1.00 86.56 78 VAL A C 1
ATOM 648 O O . VAL A 1 78 ? 8.145 -15.281 -9.564 1.00 86.56 78 VAL A O 1
ATOM 651 N N . LYS A 1 79 ? 6.863 -13.514 -9.051 1.00 88.75 79 LYS A N 1
ATOM 652 C CA . LYS A 1 79 ? 6.507 -13.188 -10.444 1.00 88.75 79 LYS A CA 1
ATOM 653 C C . LYS A 1 79 ? 7.496 -12.256 -11.140 1.00 88.75 79 LYS A C 1
ATOM 655 O O . LYS A 1 79 ? 7.375 -12.052 -12.347 1.00 88.75 79 LYS A O 1
ATOM 660 N N . ASN A 1 80 ? 8.423 -11.658 -10.401 1.00 84.12 80 ASN A N 1
ATOM 661 C CA . ASN A 1 80 ? 9.416 -10.750 -10.951 1.00 84.12 80 ASN A CA 1
ATOM 662 C C . ASN A 1 80 ? 10.723 -11.500 -11.225 1.00 84.12 80 ASN A C 1
ATOM 664 O O . ASN A 1 80 ? 11.200 -12.220 -10.358 1.00 84.12 80 ASN A O 1
ATOM 668 N N . ASN A 1 81 ? 11.311 -11.313 -12.408 1.00 90.75 81 ASN A N 1
ATOM 669 C CA . ASN A 1 81 ? 12.593 -11.920 -12.785 1.00 90.75 81 ASN A CA 1
ATOM 670 C C . ASN A 1 81 ? 13.784 -10.956 -12.646 1.00 90.75 81 ASN A C 1
ATOM 672 O O . ASN A 1 81 ? 14.924 -11.388 -12.788 1.00 90.75 81 ASN A O 1
ATOM 676 N N . ASP A 1 82 ? 13.544 -9.672 -12.370 1.00 93.88 82 ASP A N 1
ATOM 677 C CA . ASP A 1 82 ? 14.601 -8.694 -12.114 1.00 93.88 82 ASP A CA 1
ATOM 678 C C . ASP A 1 82 ? 15.173 -8.872 -10.699 1.00 93.88 82 ASP A C 1
ATOM 680 O O . ASP A 1 82 ? 14.464 -8.734 -9.699 1.00 93.88 82 ASP A O 1
ATOM 684 N N . GLU A 1 83 ? 16.464 -9.188 -10.606 1.00 89.00 83 GLU A N 1
ATOM 685 C CA . GLU A 1 83 ? 17.130 -9.539 -9.347 1.00 89.00 83 GLU A CA 1
ATOM 686 C C . GLU A 1 83 ? 17.160 -8.379 -8.344 1.00 89.00 83 GLU A C 1
ATOM 688 O O . GLU A 1 83 ? 16.936 -8.583 -7.146 1.00 89.00 83 GLU A O 1
ATOM 693 N N . ALA A 1 84 ? 17.366 -7.149 -8.823 1.00 90.75 84 ALA A N 1
ATOM 694 C CA . ALA A 1 84 ? 17.37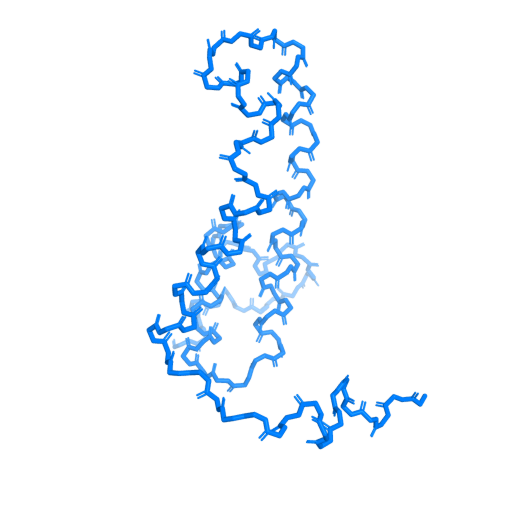1 -5.963 -7.972 1.00 90.75 84 ALA A CA 1
ATOM 695 C C . ALA A 1 84 ? 15.995 -5.750 -7.321 1.00 90.75 84 ALA A C 1
ATOM 697 O O . ALA A 1 84 ? 15.890 -5.558 -6.105 1.00 90.75 84 ALA A O 1
ATOM 698 N N . SER A 1 85 ? 14.930 -5.863 -8.113 1.00 87.88 85 SER A N 1
ATOM 699 C CA . SER A 1 85 ? 13.556 -5.767 -7.629 1.00 87.88 85 SER A CA 1
ATOM 700 C C . SER A 1 85 ? 13.191 -6.920 -6.693 1.00 87.88 85 SER A C 1
ATOM 702 O O . SER A 1 85 ? 12.613 -6.682 -5.634 1.00 87.88 85 SER A O 1
ATOM 704 N N . ARG A 1 86 ? 13.572 -8.165 -7.013 1.00 89.25 86 ARG A N 1
ATOM 705 C CA . ARG A 1 86 ? 13.367 -9.318 -6.117 1.00 89.25 86 ARG A CA 1
ATOM 706 C C . ARG A 1 86 ? 14.054 -9.118 -4.768 1.00 89.25 86 ARG A C 1
ATOM 708 O O . ARG A 1 86 ? 13.449 -9.374 -3.732 1.00 89.25 86 ARG A O 1
ATOM 715 N N . THR A 1 87 ? 15.287 -8.619 -4.766 1.00 88.00 87 THR A N 1
ATOM 716 C CA . THR A 1 87 ? 16.030 -8.316 -3.534 1.00 88.00 87 THR A CA 1
ATOM 717 C C . THR A 1 87 ? 15.306 -7.264 -2.693 1.00 88.00 87 THR A C 1
ATOM 719 O O . THR A 1 87 ? 15.224 -7.384 -1.469 1.00 88.00 87 THR A O 1
ATOM 722 N N . HIS A 1 88 ? 14.741 -6.239 -3.336 1.00 88.12 88 HIS A N 1
ATOM 723 C CA . HIS A 1 88 ? 13.946 -5.219 -2.653 1.00 88.12 88 HIS A CA 1
ATOM 724 C C . HIS A 1 88 ? 12.666 -5.788 -2.031 1.00 88.12 88 HIS A C 1
ATOM 726 O O . HIS A 1 88 ? 12.389 -5.521 -0.861 1.00 88.12 88 HIS A O 1
ATOM 732 N N . GLU A 1 89 ? 11.911 -6.607 -2.767 1.00 89.81 89 GLU A N 1
ATOM 733 C CA . GLU A 1 89 ? 10.695 -7.245 -2.239 1.00 89.81 89 GLU A CA 1
ATOM 734 C C . GLU A 1 89 ? 11.005 -8.225 -1.100 1.00 89.81 89 GLU A C 1
ATOM 736 O O . GLU A 1 89 ? 10.299 -8.251 -0.093 1.00 89.81 89 GLU A O 1
ATOM 741 N N . LEU A 1 90 ? 12.115 -8.959 -1.186 1.00 86.38 90 LEU A N 1
ATOM 742 C CA . LEU A 1 90 ? 12.567 -9.840 -0.114 1.00 86.38 90 LEU A CA 1
ATOM 743 C C . LEU A 1 90 ? 12.863 -9.071 1.185 1.00 86.38 90 LEU A C 1
ATOM 745 O O . LEU A 1 90 ? 12.436 -9.480 2.264 1.00 86.38 90 LEU A O 1
ATOM 749 N N . ARG A 1 91 ? 13.531 -7.914 1.099 1.00 87.44 91 ARG A N 1
ATOM 750 C CA . ARG A 1 91 ? 13.766 -7.047 2.269 1.00 87.44 91 ARG A CA 1
ATOM 751 C C . ARG A 1 91 ? 12.463 -6.546 2.890 1.00 87.44 91 ARG A C 1
ATOM 753 O O . ARG A 1 91 ? 12.389 -6.394 4.108 1.00 87.44 91 ARG A O 1
ATOM 760 N N . LYS A 1 92 ? 11.435 -6.283 2.075 1.00 88.38 92 LYS A N 1
ATOM 761 C CA . LYS A 1 92 ? 10.106 -5.931 2.592 1.00 88.38 92 LYS A CA 1
ATOM 762 C C . LYS A 1 92 ? 9.464 -7.103 3.324 1.00 88.38 92 LYS A C 1
ATOM 764 O O . LYS A 1 92 ? 8.949 -6.873 4.409 1.00 88.38 92 LYS A O 1
ATOM 769 N N . LEU A 1 93 ? 9.536 -8.324 2.789 1.00 86.06 93 LEU A N 1
ATOM 770 C CA . LEU A 1 93 ? 9.010 -9.521 3.462 1.00 86.06 93 LEU A CA 1
ATOM 771 C C . LEU A 1 93 ? 9.624 -9.700 4.854 1.00 86.06 93 LEU A C 1
ATOM 773 O O . LEU A 1 93 ? 8.887 -9.807 5.828 1.00 86.06 93 LEU A O 1
ATOM 777 N N . VAL A 1 94 ? 10.952 -9.596 4.964 1.00 84.69 94 VAL A N 1
ATOM 778 C CA . VAL A 1 94 ? 11.660 -9.641 6.259 1.00 84.69 94 VAL A CA 1
ATOM 779 C C . VAL A 1 94 ? 11.185 -8.538 7.213 1.00 84.69 94 VAL A C 1
ATOM 781 O O . VAL A 1 94 ? 11.093 -8.736 8.420 1.00 84.69 94 VAL A O 1
ATOM 784 N N . LYS A 1 95 ? 10.858 -7.347 6.700 1.00 84.62 95 LYS A N 1
ATOM 785 C CA . LYS A 1 95 ? 10.326 -6.259 7.532 1.00 84.62 95 LYS A CA 1
ATOM 786 C C . LYS A 1 95 ? 8.894 -6.520 8.010 1.00 84.62 95 LYS A C 1
ATOM 788 O O . LYS A 1 95 ? 8.551 -6.059 9.095 1.00 84.62 95 LYS A O 1
ATOM 793 N N . ILE A 1 96 ? 8.067 -7.173 7.195 1.00 83.38 96 ILE A N 1
ATOM 794 C CA . ILE A 1 96 ? 6.656 -7.421 7.513 1.00 83.38 96 ILE A CA 1
ATOM 795 C C . ILE A 1 96 ? 6.548 -8.491 8.597 1.00 83.38 96 ILE A C 1
ATOM 797 O O . ILE A 1 96 ? 5.813 -8.271 9.553 1.00 83.38 96 ILE A O 1
ATOM 801 N N . GLU A 1 97 ? 7.312 -9.585 8.502 1.00 78.88 97 GLU A N 1
ATOM 802 C CA . GLU A 1 97 ? 7.116 -10.717 9.426 1.00 78.88 97 GLU A CA 1
ATOM 803 C C . GLU A 1 97 ? 8.315 -11.079 10.301 1.00 78.88 97 GLU A C 1
ATOM 805 O O . GLU A 1 97 ? 8.255 -12.006 11.102 1.00 78.88 97 GLU A O 1
ATOM 810 N N . GLY A 1 98 ? 9.394 -10.305 10.214 1.00 76.25 98 GLY A N 1
ATOM 811 C CA . GLY A 1 98 ? 10.605 -10.526 10.995 1.00 76.25 98 GLY A CA 1
ATOM 812 C C . GLY A 1 98 ? 11.645 -11.359 10.249 1.00 76.25 98 GLY A C 1
ATOM 813 O O . GLY A 1 98 ? 11.536 -11.626 9.057 1.00 76.25 98 GLY A O 1
ATOM 814 N N . ARG A 1 99 ? 12.730 -11.724 10.932 1.00 66.69 99 ARG A N 1
ATOM 815 C CA . ARG A 1 99 ? 13.851 -12.448 10.304 1.00 66.69 99 ARG A CA 1
ATOM 816 C C . ARG A 1 99 ? 13.638 -13.963 10.240 1.00 66.69 99 ARG A C 1
ATOM 818 O O . ARG A 1 99 ? 14.206 -14.613 9.370 1.00 66.69 99 ARG A O 1
ATOM 825 N N . ASP A 1 100 ? 12.763 -14.502 11.084 1.00 61.00 100 ASP A N 1
ATOM 826 C CA . ASP A 1 100 ? 12.656 -15.947 11.340 1.00 61.00 100 ASP A CA 1
ATOM 827 C C . ASP A 1 100 ? 11.589 -16.673 10.485 1.00 61.00 100 ASP A C 1
ATOM 829 O O . ASP A 1 100 ? 11.280 -17.841 10.710 1.00 61.00 100 ASP A O 1
ATOM 833 N N . ILE A 1 101 ? 11.052 -15.999 9.463 1.00 53.03 101 ILE A N 1
ATOM 834 C CA . ILE A 1 101 ? 9.852 -16.381 8.682 1.00 53.03 101 ILE A CA 1
ATOM 835 C C . ILE A 1 101 ? 9.982 -17.732 7.976 1.00 53.03 101 ILE A C 1
ATOM 837 O O . ILE A 1 101 ? 9.000 -18.456 7.808 1.00 53.03 101 ILE A O 1
ATOM 841 N N . VAL A 1 102 ? 11.190 -18.083 7.527 1.00 49.28 102 VAL A N 1
ATOM 842 C CA . VAL A 1 102 ? 11.395 -19.257 6.663 1.00 49.28 102 VAL A CA 1
ATOM 843 C C . VAL A 1 102 ? 11.040 -20.565 7.382 1.00 49.28 102 VAL A C 1
ATOM 845 O O . VAL A 1 102 ? 10.651 -21.532 6.730 1.00 49.28 102 VAL A O 1
ATOM 848 N N . ASN A 1 103 ? 11.059 -20.571 8.717 1.00 45.44 103 ASN A N 1
ATOM 849 C CA . ASN A 1 103 ? 10.764 -21.762 9.505 1.00 45.44 103 ASN A CA 1
ATOM 850 C C . ASN A 1 103 ? 9.261 -22.062 9.666 1.00 45.44 103 ASN A C 1
ATOM 852 O O . ASN A 1 103 ? 8.909 -23.228 9.841 1.00 45.44 103 ASN A O 1
ATOM 856 N N . ASP A 1 104 ? 8.369 -21.065 9.581 1.00 45.91 104 ASP A N 1
ATOM 857 C CA . ASP A 1 104 ? 6.998 -21.212 10.111 1.00 45.91 104 ASP A CA 1
ATOM 858 C C . ASP A 1 104 ? 5.903 -21.467 9.060 1.00 45.91 104 ASP A C 1
ATOM 860 O O . ASP A 1 104 ? 4.872 -22.062 9.370 1.00 45.91 104 ASP A O 1
ATOM 864 N N . LEU A 1 105 ? 6.096 -21.078 7.795 1.00 42.28 105 LEU A N 1
ATOM 865 C CA . LEU A 1 105 ? 4.993 -21.107 6.813 1.00 42.28 105 LEU A CA 1
ATOM 866 C C . LEU A 1 105 ? 4.837 -22.430 6.053 1.00 42.28 105 LEU A C 1
ATOM 868 O O . LEU A 1 105 ? 3.776 -22.697 5.491 1.00 42.28 105 LEU A O 1
ATOM 872 N N . VAL A 1 106 ? 5.880 -23.260 6.000 1.00 47.22 106 VAL A N 1
ATOM 873 C CA . VAL A 1 106 ? 5.907 -24.468 5.148 1.00 47.22 106 VAL A CA 1
ATOM 874 C C . VAL A 1 106 ? 6.672 -25.649 5.757 1.00 47.22 106 VAL A C 1
ATOM 876 O O . VAL A 1 106 ? 6.802 -26.689 5.109 1.00 47.22 106 VAL A O 1
ATOM 879 N N . GLY A 1 107 ? 7.191 -25.522 6.986 1.00 49.09 107 GLY A N 1
ATOM 880 C CA . GLY A 1 107 ? 8.063 -26.538 7.593 1.00 49.09 107 GLY A CA 1
ATOM 881 C C . GLY A 1 107 ? 9.328 -26.813 6.769 1.00 49.09 107 GLY A C 1
ATOM 882 O O . GLY A 1 107 ? 9.908 -27.896 6.849 1.00 49.09 107 GLY A O 1
ATOM 883 N N . TRP A 1 108 ? 9.725 -25.864 5.918 1.00 49.72 108 TRP A N 1
ATOM 884 C CA . TRP A 1 108 ? 10.925 -25.979 5.107 1.00 49.72 108 TRP A CA 1
ATOM 885 C C . TRP A 1 108 ? 12.136 -25.648 5.967 1.00 49.72 108 TRP A C 1
ATOM 887 O O . TRP A 1 108 ? 12.215 -24.582 6.560 1.00 49.72 108 TRP A O 1
ATOM 897 N N . THR A 1 109 ? 13.128 -26.535 5.968 1.00 50.25 109 THR A N 1
ATOM 898 C CA . THR A 1 109 ? 14.453 -26.283 6.554 1.00 50.25 109 THR A CA 1
ATOM 899 C C . THR A 1 109 ? 15.322 -25.439 5.619 1.00 50.25 109 THR A C 1
ATOM 901 O O . THR A 1 109 ? 16.541 -25.611 5.575 1.00 50.25 109 THR A O 1
ATOM 904 N N . THR A 1 110 ? 14.699 -24.620 4.768 1.00 47.94 110 THR A N 1
ATOM 905 C CA . THR A 1 110 ? 15.442 -23.725 3.892 1.00 47.94 110 THR A CA 1
ATOM 906 C C . THR A 1 110 ? 16.080 -22.669 4.791 1.00 47.94 110 THR A C 1
ATOM 908 O O . THR A 1 110 ? 15.375 -22.096 5.621 1.00 47.94 110 THR A O 1
ATOM 911 N N . PRO A 1 111 ? 17.394 -22.440 4.668 1.00 50.19 111 PRO A N 1
ATOM 912 C CA . PRO A 1 111 ? 18.084 -21.379 5.383 1.00 50.19 111 PRO A CA 1
ATOM 913 C C . PRO A 1 111 ? 17.309 -20.059 5.342 1.00 50.19 111 PRO A C 1
ATOM 915 O O . PRO A 1 111 ? 16.660 -19.764 4.329 1.00 50.19 111 PRO A O 1
ATOM 918 N N . ALA A 1 112 ? 17.383 -19.258 6.413 1.00 52.03 112 ALA A N 1
ATOM 919 C CA . ALA A 1 112 ? 16.858 -17.896 6.378 1.00 52.03 112 ALA A CA 1
ATOM 920 C C . ALA A 1 112 ? 17.390 -17.206 5.112 1.00 52.03 112 ALA A C 1
ATOM 922 O O . ALA A 1 112 ? 18.525 -17.446 4.716 1.00 52.03 112 ALA A O 1
ATOM 923 N N . TYR A 1 113 ? 16.603 -16.365 4.439 1.00 51.06 113 TYR A N 1
ATOM 924 C CA . TYR A 1 113 ? 17.018 -15.783 3.151 1.00 51.06 113 TYR A CA 1
ATOM 925 C C . TYR A 1 113 ? 18.345 -14.989 3.215 1.00 51.06 113 TYR A C 1
ATOM 927 O O . TYR A 1 113 ? 18.921 -14.680 2.176 1.00 51.06 113 TYR A O 1
ATOM 935 N N . GLU A 1 114 ? 18.830 -14.663 4.415 1.00 45.31 114 GLU A N 1
ATOM 936 C CA . GLU A 1 114 ? 20.149 -14.085 4.711 1.00 45.31 114 GLU A CA 1
ATOM 937 C C . GLU A 1 114 ? 21.321 -15.071 4.505 1.00 45.31 114 GLU A C 1
ATOM 939 O O . GLU A 1 114 ? 22.453 -14.637 4.340 1.00 45.31 114 GLU A O 1
ATOM 944 N N . GLU A 1 115 ? 21.059 -16.376 4.461 1.00 47.78 115 GLU A N 1
ATOM 945 C CA . GLU A 1 115 ? 22.028 -17.458 4.224 1.00 47.78 115 GLU A CA 1
ATOM 946 C C . GLU A 1 115 ? 22.111 -17.874 2.740 1.00 47.78 115 GLU A C 1
ATOM 948 O O . GLU A 1 115 ? 22.889 -18.754 2.378 1.00 47.78 115 GLU A O 1
ATOM 953 N N . LEU A 1 116 ? 21.304 -17.263 1.862 1.00 47.81 116 LEU A N 1
ATOM 954 C CA . LEU A 1 116 ? 21.344 -17.483 0.408 1.00 47.81 116 LEU A CA 1
ATOM 955 C C . LEU A 1 116 ? 22.355 -16.566 -0.315 1.00 47.81 116 LEU A C 1
ATOM 957 O O . LEU A 1 116 ? 22.308 -16.465 -1.543 1.00 47.81 116 LEU A O 1
ATOM 961 N N . TRP A 1 117 ? 23.248 -15.917 0.441 1.00 44.72 117 TRP A N 1
ATOM 962 C CA . TRP A 1 117 ? 24.317 -15.032 -0.037 1.00 44.72 117 TRP A CA 1
ATOM 963 C C . TRP A 1 117 ? 25.678 -15.528 0.447 1.00 44.72 117 TRP A C 1
ATOM 965 O O . TRP A 1 117 ? 25.820 -15.750 1.671 1.00 44.72 117 TRP A O 1
#

Radius of gyration: 20.47 Å; chains: 1; bounding box: 39×41×53 Å

pLDDT: mean 81.74, std 16.46, range [41.72, 96.75]